Protein AF-D0CE31-F1 (afdb_monomer)

pLDDT: mean 70.22, std 14.46, range [41.34, 87.44]

Foldseek 3Di:
DDWDFDDKDAQDDDDDPDDPRFHFIKIKTFPPDDCVVVVVVCVVLLWDKDKDDQQDDDVNRRSVVDDDGTMIMTTRTNVSNDPPD

Solvent-accessible surface area (backbone atoms only — not comparable to full-atom values): 5255 Å² total; per-residue (Å²): 141,84,59,57,73,75,46,78,46,76,55,75,95,77,91,73,93,84,67,95,75,49,54,37,39,38,35,36,30,43,66,74,64,84,56,68,67,56,53,53,48,24,64,75,65,39,24,43,77,47,79,48,61,54,84,40,65,59,95,86,42,56,46,60,80,49,83,91,72,56,35,33,36,42,34,42,24,57,78,38,47,72,85,80,122

Sequence (85 aa):
MGQNVVLISDEYMSEYVGCCVSEGWGAVFKQTTNLKLIEKFAKKKQCNIAPIETDSTYYGFKISSLPKGNYYELSCRERDLDESQ

Organism: Acinetobacter baumannii (strain ATCC 19606 / DSM 30007 / JCM 6841 / CCUG 19606 / CIP 70.34 / NBRC 109757 / NCIMB 12457 / NCTC 12156 / 81) (NCBI:txid575584)

Secondary structure (DSSP, 8-state):
---EEEEEEEE---S--SS----EEEEEEE--S-SHHHHHHHHHHT-EEEEE-TT-EETTEEGGGS-SS-EEEEEEEGGGS----

Structure (mmCIF, N/CA/C/O backbone):
data_AF-D0CE31-F1
#
_entry.id   AF-D0CE31-F1
#
loop_
_atom_site.group_PDB
_atom_site.id
_atom_site.type_symbol
_atom_site.label_atom_id
_atom_site.label_alt_id
_atom_site.label_comp_id
_atom_site.label_asym_id
_atom_site.label_entity_id
_atom_site.label_seq_id
_atom_site.pdbx_PDB_ins_code
_atom_site.Cartn_x
_atom_site.Cartn_y
_atom_site.Cartn_z
_atom_site.occupancy
_atom_site.B_iso_or_equiv
_atom_site.auth_seq_id
_atom_site.auth_comp_id
_atom_site.auth_asym_id
_atom_site.auth_atom_id
_atom_site.pdbx_PDB_model_num
ATOM 1 N N . MET A 1 1 ? -11.825 -7.279 5.486 1.00 51.78 1 MET A N 1
ATOM 2 C CA . MET A 1 1 ? -10.473 -7.579 4.972 1.00 51.78 1 MET A CA 1
ATOM 3 C C . MET A 1 1 ? -10.673 -8.526 3.804 1.00 51.78 1 MET A C 1
ATOM 5 O O . MET A 1 1 ? -11.317 -9.542 4.007 1.00 51.78 1 MET A O 1
ATOM 9 N N . GLY A 1 2 ? -10.291 -8.137 2.590 1.00 48.94 2 GLY A N 1
ATOM 10 C CA . GLY A 1 2 ? -10.657 -8.870 1.367 1.00 48.94 2 GLY A CA 1
ATOM 11 C C . GLY A 1 2 ? -10.224 -8.143 0.098 1.00 48.94 2 GLY A C 1
ATOM 12 O O . GLY A 1 2 ? -10.946 -8.150 -0.890 1.00 48.94 2 GLY A O 1
ATOM 13 N N . GLN A 1 3 ? -9.094 -7.438 0.169 1.00 54.34 3 GLN A N 1
ATOM 14 C CA . GLN A 1 3 ? -8.563 -6.681 -0.958 1.00 54.34 3 GLN A CA 1
ATOM 15 C C . GLN A 1 3 ? -7.468 -7.495 -1.634 1.00 54.34 3 GLN A C 1
ATOM 17 O O . GLN A 1 3 ? -6.687 -8.158 -0.951 1.00 54.34 3 GLN A O 1
ATOM 22 N N . ASN A 1 4 ? -7.419 -7.442 -2.965 1.00 63.12 4 ASN A N 1
ATOM 23 C CA . ASN A 1 4 ? -6.330 -8.048 -3.719 1.00 63.12 4 ASN A CA 1
ATOM 24 C C . ASN A 1 4 ? -5.083 -7.179 -3.540 1.00 63.12 4 ASN A C 1
A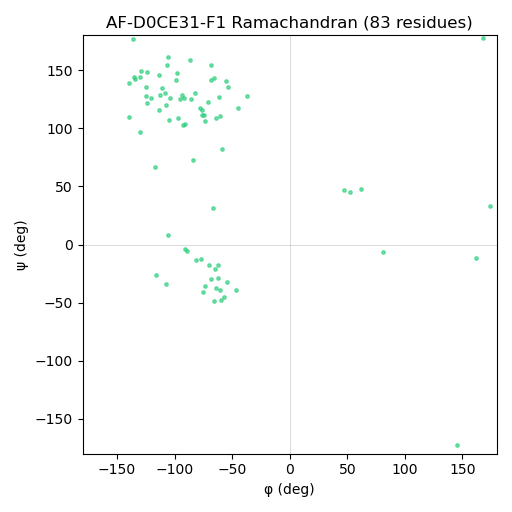TOM 26 O O . ASN A 1 4 ? -5.008 -6.073 -4.085 1.00 63.12 4 ASN A O 1
ATOM 30 N N . VAL A 1 5 ? -4.137 -7.678 -2.745 1.00 59.12 5 VAL A N 1
ATOM 31 C CA . VA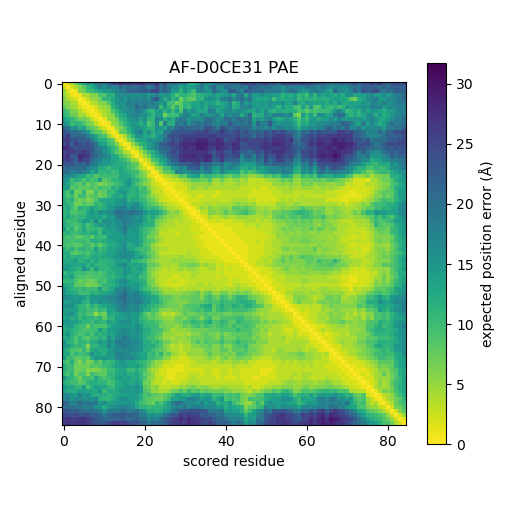L A 1 5 ? -2.783 -7.127 -2.654 1.00 59.12 5 VAL A CA 1
ATOM 32 C C . VAL A 1 5 ? -2.079 -7.478 -3.954 1.00 59.12 5 VAL A C 1
ATOM 34 O O . VAL A 1 5 ? -2.037 -8.646 -4.333 1.00 59.12 5 VAL A O 1
ATOM 37 N N . VAL A 1 6 ? -1.600 -6.461 -4.664 1.00 63.66 6 VAL A N 1
ATOM 38 C CA . VAL A 1 6 ? -1.032 -6.648 -6.004 1.00 63.66 6 VAL A CA 1
ATOM 39 C C . VAL A 1 6 ? 0.480 -6.504 -5.979 1.00 63.66 6 VAL A C 1
ATOM 41 O O . VAL A 1 6 ? 1.163 -7.217 -6.704 1.00 63.66 6 VAL A O 1
ATOM 44 N N . LEU A 1 7 ? 1.003 -5.630 -5.119 1.00 61.78 7 LEU A N 1
ATOM 45 C CA . LEU A 1 7 ? 2.436 -5.444 -4.933 1.00 61.78 7 LEU A CA 1
ATOM 46 C C . LEU A 1 7 ? 2.727 -5.268 -3.445 1.00 61.78 7 LEU A C 1
ATOM 48 O O . LEU A 1 7 ? 1.994 -4.572 -2.739 1.00 61.78 7 LEU A O 1
ATOM 52 N N . ILE A 1 8 ? 3.805 -5.892 -2.988 1.00 62.53 8 ILE A N 1
ATOM 53 C CA . ILE A 1 8 ? 4.365 -5.712 -1.651 1.00 62.53 8 ILE A CA 1
ATOM 54 C C . ILE A 1 8 ? 5.793 -5.220 -1.861 1.00 62.53 8 ILE A C 1
ATOM 56 O O . ILE A 1 8 ? 6.549 -5.846 -2.603 1.00 62.53 8 ILE A O 1
ATOM 60 N N . SER A 1 9 ? 6.132 -4.093 -1.246 1.00 57.16 9 SER A N 1
ATOM 61 C CA . SER A 1 9 ? 7.489 -3.566 -1.173 1.00 57.16 9 SER A CA 1
ATOM 62 C C . SER A 1 9 ? 7.962 -3.636 0.269 1.00 57.16 9 SER A C 1
ATOM 64 O O . SER A 1 9 ? 7.287 -3.143 1.174 1.00 57.16 9 SER A O 1
ATOM 66 N N . ASP A 1 10 ? 9.135 -4.217 0.456 1.00 51.41 10 ASP A N 1
ATOM 67 C CA . ASP A 1 10 ? 9.858 -4.241 1.721 1.00 51.41 10 ASP A CA 1
ATOM 68 C C . ASP A 1 10 ? 11.133 -3.414 1.516 1.00 51.41 10 ASP A C 1
ATOM 70 O O . ASP A 1 10 ? 11.935 -3.730 0.633 1.00 51.41 10 ASP A O 1
ATOM 74 N N . GLU A 1 11 ? 11.266 -2.295 2.229 1.00 52.34 11 GLU A N 1
ATOM 75 C CA . GLU A 1 11 ? 12.502 -1.512 2.232 1.00 52.34 11 GLU A CA 1
ATOM 76 C C . GLU A 1 11 ? 13.364 -1.993 3.405 1.00 52.34 11 GLU A C 1
ATOM 78 O O . GLU A 1 11 ? 13.115 -1.638 4.556 1.00 52.34 11 GLU A O 1
ATOM 83 N N . TYR A 1 12 ? 14.389 -2.802 3.099 1.00 47.62 12 TYR A N 1
ATOM 84 C CA . TYR A 1 12 ? 15.334 -3.333 4.085 1.00 47.62 12 TYR A CA 1
ATOM 85 C C . TYR A 1 12 ? 16.728 -2.720 3.908 1.00 47.62 12 TYR A C 1
ATOM 87 O O . TYR A 1 12 ? 17.253 -2.638 2.794 1.00 47.62 12 TYR A O 1
ATOM 95 N N . MET A 1 13 ? 17.357 -2.314 5.012 1.00 43.22 13 MET A N 1
ATOM 96 C CA . MET A 1 13 ? 18.690 -1.716 5.006 1.00 43.22 13 MET A CA 1
ATOM 97 C C . MET A 1 13 ? 19.758 -2.798 4.762 1.00 43.22 13 MET A C 1
ATOM 99 O O . MET A 1 13 ? 20.008 -3.663 5.598 1.00 43.22 13 MET A O 1
ATOM 103 N N . SER A 1 14 ? 20.409 -2.764 3.601 1.00 46.56 14 SER A N 1
ATOM 104 C CA . SER A 1 14 ? 21.681 -3.453 3.359 1.00 46.56 14 SER A CA 1
ATOM 105 C C . SER A 1 14 ? 22.652 -2.455 2.731 1.00 46.56 14 SER A C 1
ATOM 107 O O . SER A 1 14 ? 22.607 -2.175 1.539 1.00 46.56 14 SER A O 1
ATOM 109 N N . GLU A 1 15 ? 23.485 -1.876 3.597 1.00 42.84 15 GLU A N 1
ATOM 110 C CA . GLU A 1 15 ? 24.769 -1.240 3.270 1.00 42.84 15 GLU A CA 1
ATOM 111 C C . GLU A 1 15 ? 24.781 -0.018 2.330 1.00 42.84 15 GLU A C 1
ATOM 113 O O . GLU A 1 15 ? 25.650 0.070 1.473 1.00 42.84 15 GLU A O 1
ATOM 118 N N . TYR A 1 16 ? 23.932 0.999 2.522 1.00 41.41 16 TYR A N 1
ATOM 119 C CA . TYR A 1 16 ? 24.225 2.327 1.949 1.00 41.41 16 TYR A CA 1
ATOM 120 C C . TYR A 1 16 ? 23.880 3.471 2.910 1.00 41.41 16 TYR A C 1
ATOM 122 O O . TYR A 1 16 ? 22.720 3.779 3.167 1.00 41.41 16 TYR A O 1
ATOM 130 N N . VAL A 1 17 ? 24.924 4.126 3.426 1.00 45.06 17 VAL A N 1
ATOM 131 C CA . VAL A 1 17 ? 24.849 5.397 4.158 1.00 45.06 17 VAL A CA 1
ATOM 132 C C . VAL A 1 17 ? 24.640 6.509 3.127 1.00 45.06 17 VAL A C 1
ATOM 134 O O . VAL A 1 17 ? 25.558 6.783 2.355 1.00 45.06 17 VAL A O 1
ATOM 137 N N . GLY A 1 18 ? 23.469 7.158 3.083 1.00 45.56 18 GLY A N 1
ATOM 138 C CA . GLY A 1 18 ? 23.361 8.406 2.308 1.00 45.56 18 GLY A CA 1
ATOM 139 C C . GLY A 1 18 ? 21.989 8.944 1.902 1.00 45.56 18 GLY A C 1
ATOM 140 O O . GLY A 1 18 ? 21.930 10.096 1.487 1.00 45.56 18 GLY A O 1
ATOM 141 N N . CYS A 1 19 ? 20.893 8.201 2.037 1.00 44.28 19 CYS A N 1
ATOM 142 C CA . CYS A 1 19 ? 19.546 8.740 1.819 1.00 44.28 19 CYS A CA 1
ATOM 143 C C . CYS A 1 19 ? 18.640 8.253 2.942 1.00 44.28 19 CYS A C 1
ATOM 145 O O . CYS A 1 19 ? 18.820 7.136 3.408 1.00 44.28 19 CYS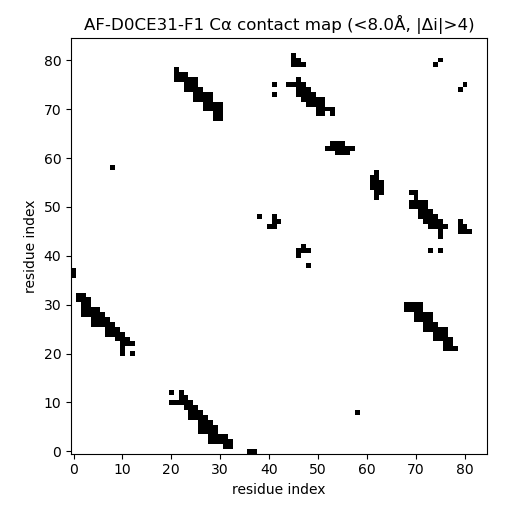 A O 1
ATOM 147 N N . CYS A 1 20 ? 17.695 9.083 3.379 1.00 49.41 20 CYS A N 1
ATOM 148 C CA . CYS A 1 20 ? 16.678 8.754 4.375 1.00 49.41 20 CYS A CA 1
ATOM 149 C C . CYS A 1 20 ? 15.834 7.552 3.913 1.00 49.41 20 CYS A C 1
ATOM 151 O O . CYS A 1 20 ? 14.763 7.726 3.334 1.00 49.41 20 CYS A O 1
ATOM 153 N N . VAL A 1 21 ? 16.339 6.338 4.121 1.00 49.75 21 VAL A N 1
ATOM 154 C CA . VAL A 1 21 ? 15.562 5.108 4.002 1.00 49.75 21 VAL A CA 1
ATOM 155 C C . VAL A 1 21 ? 14.720 5.053 5.264 1.00 49.75 21 VAL A C 1
ATOM 157 O O . VAL A 1 21 ? 15.258 5.057 6.367 1.00 49.75 21 VAL A O 1
ATOM 160 N N . SER A 1 22 ? 13.403 5.121 5.113 1.00 53.16 22 SER A N 1
ATOM 161 C CA . SER A 1 22 ? 12.491 4.988 6.242 1.00 53.16 22 SER A CA 1
ATOM 162 C C . SER A 1 22 ? 12.142 3.520 6.359 1.00 53.16 22 SER A C 1
ATOM 164 O O . SER A 1 22 ? 11.374 3.027 5.534 1.00 53.16 22 SER A O 1
ATOM 166 N N . GLU A 1 23 ? 12.733 2.834 7.337 1.00 56.94 23 GLU A N 1
ATOM 167 C CA . GLU A 1 23 ? 12.515 1.400 7.518 1.00 56.94 23 GLU A CA 1
ATOM 168 C C . GLU A 1 23 ? 11.012 1.102 7.605 1.00 56.94 23 GLU A C 1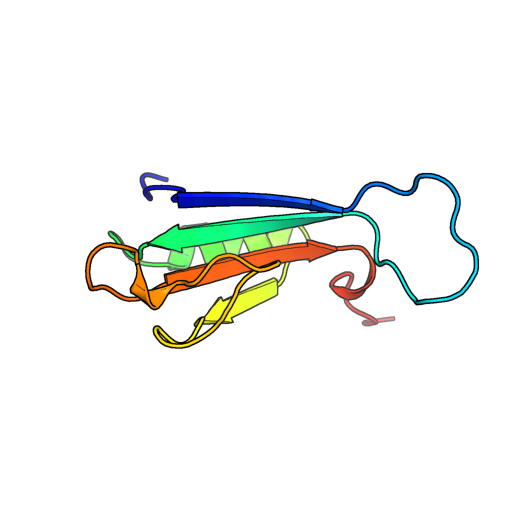
ATOM 170 O O . GLU A 1 23 ? 10.240 1.825 8.242 1.00 56.94 23 GLU A O 1
ATOM 175 N N . GLY A 1 24 ? 10.573 0.059 6.906 1.00 66.44 24 GLY A N 1
ATOM 176 C CA . GLY A 1 24 ? 9.180 -0.357 6.898 1.00 66.44 24 GLY A CA 1
ATOM 177 C C . GLY A 1 24 ? 8.728 -0.910 5.559 1.00 66.44 24 GLY A C 1
ATOM 178 O O . GLY A 1 24 ? 9.509 -1.129 4.634 1.00 66.44 24 GLY A O 1
ATOM 179 N N . TRP A 1 25 ? 7.428 -1.158 5.460 1.00 70.50 25 TRP A N 1
ATOM 180 C CA . TRP A 1 25 ? 6.839 -1.813 4.299 1.00 70.50 25 TRP A CA 1
ATOM 181 C C . TRP A 1 25 ? 5.732 -0.963 3.692 1.00 70.50 25 TRP A C 1
ATOM 183 O O . TRP A 1 25 ? 5.017 -0.226 4.377 1.00 70.50 25 TRP A O 1
ATOM 193 N N . GLY A 1 26 ? 5.586 -1.088 2.378 1.00 79.31 26 GLY A N 1
ATOM 194 C CA . GLY A 1 26 ? 4.506 -0.495 1.609 1.00 79.31 26 GLY A CA 1
ATOM 195 C C . GLY A 1 26 ? 3.780 -1.577 0.823 1.00 79.31 26 GLY A C 1
ATOM 196 O O . GLY A 1 26 ? 4.404 -2.456 0.231 1.00 79.31 26 GLY A O 1
ATOM 197 N N . ALA A 1 27 ? 2.453 -1.550 0.814 1.00 79.69 27 ALA A N 1
ATOM 198 C CA . ALA A 1 27 ? 1.658 -2.468 0.009 1.00 79.69 27 ALA A CA 1
ATOM 199 C C . ALA A 1 27 ? 0.710 -1.697 -0.898 1.00 79.69 27 ALA A C 1
ATOM 201 O O . ALA A 1 27 ? -0.092 -0.886 -0.431 1.00 79.69 27 ALA A O 1
ATOM 202 N N . VAL A 1 28 ? 0.753 -2.013 -2.191 1.00 82.94 28 VAL A N 1
ATOM 203 C CA . VAL A 1 28 ? -0.206 -1.498 -3.164 1.00 82.94 28 VAL A CA 1
ATOM 204 C C . VAL A 1 28 ? -1.319 -2.511 -3.342 1.00 82.94 28 VAL A C 1
ATOM 206 O O . VAL A 1 28 ? -1.097 -3.680 -3.685 1.00 82.94 28 VAL A O 1
ATOM 209 N N . PHE A 1 29 ? -2.545 -2.052 -3.140 1.00 82.94 29 PHE A N 1
ATOM 210 C CA . PHE A 1 29 ? -3.728 -2.882 -3.274 1.00 82.94 29 PHE A CA 1
ATOM 211 C C . PHE A 1 29 ? -4.763 -2.221 -4.177 1.00 82.94 29 PHE A C 1
ATOM 213 O O . PHE A 1 29 ? -4.876 -0.995 -4.266 1.00 82.94 29 PHE A O 1
ATOM 220 N N . LYS A 1 30 ? -5.537 -3.064 -4.860 1.00 84.56 30 LYS A N 1
ATOM 221 C CA . LYS A 1 30 ? -6.660 -2.618 -5.681 1.00 84.56 30 LYS A CA 1
ATOM 222 C C . LYS A 1 30 ? -7.904 -2.479 -4.816 1.00 84.56 30 LYS A C 1
ATOM 224 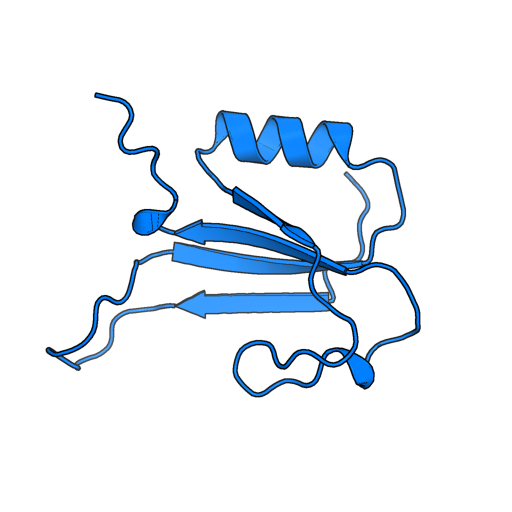O O . LYS A 1 30 ? -8.341 -3.466 -4.217 1.00 84.56 30 LYS A O 1
ATOM 229 N N . GLN A 1 31 ? -8.526 -1.302 -4.844 1.00 83.69 31 GLN A N 1
ATOM 230 C CA . GLN A 1 31 ? -9.801 -1.055 -4.185 1.00 83.69 31 GLN A CA 1
ATOM 231 C C . GLN A 1 31 ? -10.879 -1.979 -4.752 1.00 83.69 31 GLN A C 1
ATOM 233 O O . GLN A 1 31 ? -11.321 -1.848 -5.892 1.00 83.69 31 GLN A O 1
ATOM 238 N N . THR A 1 32 ? -11.305 -2.923 -3.927 1.00 78.69 32 THR A N 1
ATOM 239 C CA . THR A 1 32 ? -12.384 -3.880 -4.234 1.00 78.69 32 THR A CA 1
ATOM 240 C C . THR A 1 32 ? -13.576 -3.698 -3.301 1.00 78.69 32 THR A C 1
ATOM 242 O O . THR A 1 32 ? -14.709 -3.986 -3.671 1.00 78.69 32 THR A O 1
ATOM 245 N N . THR A 1 33 ? -13.332 -3.171 -2.100 1.00 79.00 33 THR A N 1
ATOM 246 C CA . THR A 1 33 ? -14.348 -2.875 -1.088 1.00 79.00 33 THR A CA 1
ATOM 247 C C . THR A 1 33 ? -14.102 -1.504 -0.458 1.00 79.00 33 THR A C 1
ATOM 249 O O . THR A 1 33 ? -13.094 -0.846 -0.716 1.00 79.00 33 THR A O 1
ATOM 252 N N . ASN A 1 34 ? -15.007 -1.088 0.431 1.00 81.44 34 ASN A N 1
ATOM 253 C CA . ASN A 1 34 ? -14.859 0.130 1.225 1.00 81.44 34 ASN A CA 1
ATOM 254 C C . ASN A 1 34 ? -13.538 0.136 2.035 1.00 81.44 34 ASN A C 1
ATOM 256 O O . ASN A 1 34 ? -13.141 -0.896 2.587 1.00 81.44 34 ASN A O 1
ATOM 260 N N . LEU A 1 35 ? -12.886 1.301 2.108 1.00 84.00 35 LEU A N 1
ATOM 261 C CA . LEU A 1 35 ? -11.580 1.516 2.741 1.00 84.00 35 LEU A CA 1
ATOM 262 C C . LEU A 1 35 ? -11.639 1.679 4.266 1.00 84.00 35 LEU A C 1
ATOM 264 O O . LEU A 1 35 ? -10.611 1.515 4.911 1.00 84.00 35 LEU A O 1
ATOM 268 N N . LYS A 1 36 ? -12.820 1.881 4.871 1.00 85.06 36 LYS A N 1
ATOM 269 C CA . LYS A 1 36 ? -12.989 2.139 6.320 1.00 85.06 36 LYS A CA 1
ATOM 270 C C . LYS A 1 36 ? -12.211 1.195 7.245 1.00 85.06 36 LYS A C 1
ATOM 272 O O . LYS A 1 36 ? -11.708 1.609 8.285 1.00 85.06 36 LYS A O 1
ATOM 277 N N . LEU A 1 37 ? -12.141 -0.095 6.906 1.00 81.31 37 LEU A N 1
ATOM 278 C CA . LEU A 1 37 ? -11.405 -1.075 7.715 1.00 81.31 37 LEU A CA 1
ATOM 279 C C . LEU A 1 37 ? -9.886 -0.925 7.580 1.00 81.31 37 LEU A C 1
ATOM 281 O O . LEU A 1 37 ? -9.174 -1.140 8.557 1.00 81.31 37 LEU A O 1
ATOM 285 N N . ILE A 1 38 ? -9.410 -0.571 6.386 1.00 80.75 38 ILE A N 1
ATOM 286 C CA . ILE A 1 38 ? -7.989 -0.364 6.097 1.00 80.75 38 ILE A CA 1
ATOM 287 C C . ILE A 1 38 ? -7.545 0.974 6.689 1.00 80.75 38 ILE A C 1
ATOM 289 O O . ILE A 1 38 ? -6.538 1.006 7.377 1.00 80.75 38 ILE A O 1
ATOM 293 N N . GLU A 1 39 ? -8.358 2.026 6.584 1.00 85.38 39 GLU A N 1
ATOM 294 C CA . GLU A 1 39 ? -8.150 3.309 7.275 1.00 85.38 39 GLU A CA 1
ATOM 295 C C . GLU A 1 39 ? -8.061 3.136 8.793 1.00 85.38 39 GLU A C 1
ATOM 297 O O . GLU A 1 39 ? -7.148 3.649 9.439 1.00 85.38 39 GLU A O 1
ATOM 302 N N . LYS A 1 40 ? -8.968 2.344 9.381 1.00 83.50 40 LYS A N 1
ATOM 303 C CA . LYS A 1 40 ? -8.918 2.029 10.814 1.00 83.50 40 LYS A CA 1
ATOM 304 C C . LYS A 1 40 ? -7.663 1.236 11.188 1.00 83.50 40 LYS A C 1
ATOM 306 O O . LYS A 1 40 ? -7.121 1.446 12.272 1.00 83.50 40 LYS A O 1
ATOM 311 N N . PHE A 1 41 ? -7.218 0.320 10.326 1.00 80.94 41 PHE A N 1
ATOM 312 C CA . PHE A 1 41 ? -5.975 -0.424 10.526 1.00 80.94 41 PHE A CA 1
ATOM 313 C C . PHE A 1 41 ? -4.758 0.502 10.458 1.00 80.94 41 PHE A C 1
ATOM 315 O O . PHE A 1 41 ? -3.953 0.488 11.384 1.00 80.94 41 PHE A O 1
ATOM 322 N N . ALA A 1 42 ? -4.677 1.340 9.426 1.00 83.69 42 ALA A N 1
ATOM 323 C CA . ALA A 1 42 ? -3.589 2.280 9.210 1.00 83.69 42 ALA A CA 1
ATOM 324 C C . ALA A 1 42 ? -3.467 3.259 10.379 1.00 83.69 42 ALA A C 1
ATOM 326 O O . ALA A 1 42 ? -2.414 3.338 10.998 1.00 83.69 42 ALA A O 1
ATOM 327 N N . LYS A 1 43 ? -4.581 3.852 10.825 1.00 82.50 43 LYS A N 1
ATOM 328 C CA . LYS A 1 43 ? -4.591 4.712 12.016 1.00 82.50 43 LYS A CA 1
ATOM 329 C C . LYS A 1 43 ? -4.145 3.981 13.287 1.00 82.50 43 LYS A C 1
ATOM 331 O O . LYS A 1 43 ? -3.435 4.550 14.106 1.00 82.50 43 LYS A O 1
ATOM 336 N N . LYS A 1 44 ? -4.547 2.717 13.474 1.00 79.94 44 LYS A N 1
ATOM 337 C CA . LYS A 1 44 ? -4.132 1.912 14.641 1.00 79.94 44 LYS A CA 1
ATOM 338 C C . LYS A 1 44 ? -2.640 1.560 14.606 1.00 79.94 44 LYS A C 1
ATOM 340 O O . LYS A 1 44 ? -2.055 1.328 15.660 1.00 79.94 44 LYS A O 1
ATOM 345 N N . LYS A 1 45 ? -2.063 1.435 13.415 1.00 75.56 45 LYS A N 1
ATOM 346 C CA . LYS A 1 45 ? -0.682 0.999 13.192 1.00 75.56 45 LYS A CA 1
ATOM 347 C C . LYS A 1 45 ? 0.259 2.133 12.794 1.00 75.56 45 LYS A C 1
ATOM 349 O O . LYS A 1 45 ? 1.398 1.830 12.478 1.00 75.56 45 LYS A O 1
ATOM 354 N N . GLN A 1 46 ? -0.207 3.385 12.857 1.00 80.44 46 GLN A N 1
ATOM 355 C CA . GLN A 1 46 ? 0.549 4.571 12.437 1.00 80.44 46 GLN A CA 1
ATOM 356 C C . GLN A 1 46 ? 1.099 4.410 11.013 1.00 80.44 46 GLN A C 1
ATOM 358 O O . GLN A 1 46 ? 2.262 4.651 10.735 1.00 80.44 46 GLN A O 1
ATOM 363 N N . CYS A 1 47 ? 0.238 3.928 10.122 1.00 81.00 47 CYS A N 1
ATOM 364 C CA . CYS A 1 47 ? 0.513 3.829 8.701 1.00 81.00 47 CYS A CA 1
ATOM 365 C C . CYS A 1 47 ? -0.288 4.894 7.957 1.00 81.00 47 CYS A C 1
ATOM 367 O O . CYS A 1 47 ? -1.387 5.270 8.381 1.00 81.00 47 CYS A O 1
ATOM 369 N N . ASN A 1 48 ? 0.210 5.296 6.797 1.00 84.06 48 ASN A N 1
ATOM 370 C CA . ASN A 1 48 ? -0.468 6.194 5.881 1.00 84.06 48 ASN A CA 1
ATOM 371 C C . ASN A 1 48 ? -1.172 5.414 4.757 1.00 84.06 48 ASN A C 1
ATOM 373 O O . ASN A 1 48 ? -0.700 4.361 4.322 1.00 84.06 48 ASN A O 1
ATOM 377 N N . ILE A 1 49 ? -2.303 5.936 4.274 1.00 85.44 49 ILE A N 1
ATOM 378 C CA . ILE A 1 49 ? -2.981 5.433 3.072 1.00 85.44 49 ILE A CA 1
ATOM 379 C C . ILE A 1 49 ? -3.134 6.577 2.085 1.00 85.44 49 ILE A C 1
ATOM 381 O O . ILE A 1 49 ? -3.810 7.562 2.381 1.00 85.44 49 ILE A O 1
ATOM 385 N N . ALA A 1 50 ? -2.588 6.401 0.886 1.00 86.44 50 ALA A N 1
ATOM 386 C CA . ALA A 1 50 ? -2.693 7.375 -0.192 1.00 86.44 50 ALA A CA 1
ATOM 387 C C . ALA A 1 50 ? -3.161 6.707 -1.496 1.00 86.44 50 ALA A C 1
ATOM 389 O O . ALA A 1 50 ? -2.811 5.551 -1.755 1.00 86.44 50 ALA A O 1
ATOM 390 N N . PRO A 1 51 ? -3.971 7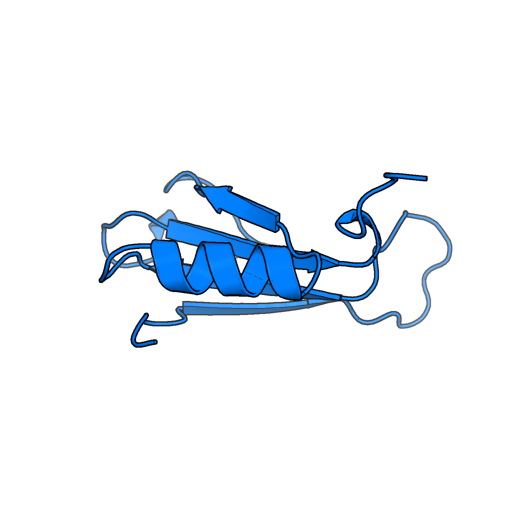.393 -2.323 1.00 87.38 51 PRO A N 1
ATOM 391 C CA . PRO A 1 51 ? -4.269 6.921 -3.669 1.00 87.38 51 PRO A CA 1
ATOM 392 C C . PRO A 1 51 ? -3.000 6.951 -4.532 1.00 87.38 51 PRO A C 1
ATOM 394 O O . PRO A 1 51 ? -2.191 7.868 -4.415 1.00 87.38 51 PRO A O 1
ATOM 397 N N . ILE A 1 52 ? -2.851 5.966 -5.418 1.00 83.31 52 ILE A N 1
ATOM 398 C CA . ILE A 1 52 ? -1.781 5.933 -6.421 1.00 83.31 52 ILE A CA 1
ATOM 399 C C . ILE A 1 52 ? -2.390 6.202 -7.789 1.00 83.31 52 ILE A C 1
ATOM 401 O O . ILE A 1 52 ? -3.368 5.552 -8.176 1.00 83.31 52 ILE A O 1
ATOM 405 N N . GLU A 1 53 ? -1.800 7.131 -8.536 1.00 80.31 53 GLU A N 1
ATOM 406 C CA . GLU A 1 53 ? -2.236 7.387 -9.904 1.00 80.31 53 GLU A CA 1
ATOM 407 C C . GLU A 1 53 ? -1.894 6.201 -10.809 1.00 80.31 53 GLU A C 1
ATOM 409 O O . GLU A 1 53 ? -0.854 5.552 -10.690 1.00 80.31 53 GLU A O 1
ATOM 414 N N . THR A 1 54 ? -2.794 5.874 -11.731 1.00 71.69 54 THR A N 1
ATOM 415 C CA . THR A 1 54 ? -2.658 4.678 -12.572 1.00 71.69 54 THR A CA 1
ATOM 416 C C . THR A 1 54 ? -1.458 4.713 -13.515 1.00 71.69 54 THR A C 1
ATOM 418 O O . THR A 1 54 ? -1.027 3.663 -13.977 1.00 71.69 54 THR A O 1
ATOM 421 N N . ASP A 1 55 ? -0.918 5.885 -13.825 1.00 74.94 55 ASP A N 1
ATOM 422 C CA . ASP A 1 55 ? 0.289 6.081 -14.632 1.00 74.94 55 ASP A CA 1
ATOM 423 C C . ASP A 1 55 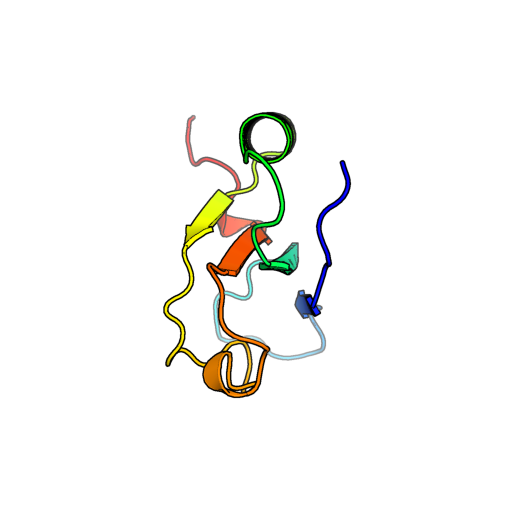? 1.580 6.122 -13.795 1.00 74.94 55 ASP A C 1
ATOM 425 O O . ASP A 1 55 ? 2.675 6.126 -14.361 1.00 74.94 55 ASP A O 1
ATOM 429 N N . SER A 1 56 ? 1.466 6.065 -12.466 1.00 75.94 56 SER A N 1
ATOM 430 C CA . SER A 1 56 ? 2.611 6.069 -11.563 1.00 75.94 56 SER A CA 1
ATOM 431 C C . SER A 1 56 ? 3.438 4.784 -11.654 1.00 75.94 56 SER A C 1
ATOM 433 O O . SER A 1 56 ? 2.964 3.691 -11.994 1.00 75.94 56 SER A O 1
ATOM 435 N N . THR A 1 57 ? 4.713 4.917 -11.301 1.00 74.88 57 THR A N 1
ATOM 436 C CA . THR A 1 57 ? 5.632 3.799 -11.075 1.00 74.88 57 THR A CA 1
ATOM 437 C C . THR A 1 57 ? 5.855 3.596 -9.586 1.00 74.88 57 THR A C 1
ATOM 439 O O . THR A 1 57 ? 6.279 4.520 -8.897 1.00 74.88 57 THR A O 1
ATOM 442 N N . TYR A 1 58 ? 5.635 2.376 -9.109 1.00 73.44 58 TYR A N 1
ATOM 443 C CA . TYR A 1 58 ? 5.916 1.953 -7.745 1.00 73.44 58 TYR A CA 1
ATOM 444 C C . TYR A 1 58 ? 7.182 1.091 -7.730 1.00 73.44 58 TYR A C 1
ATOM 446 O O . TYR A 1 58 ? 7.160 -0.022 -8.248 1.00 73.44 58 TYR A O 1
ATOM 454 N N . TYR A 1 59 ? 8.301 1.619 -7.221 1.00 72.06 59 TYR A N 1
ATOM 455 C CA . TYR A 1 59 ? 9.618 0.947 -7.211 1.00 72.06 59 TYR A CA 1
ATOM 456 C C . TYR A 1 59 ? 10.026 0.321 -8.553 1.00 72.06 59 TYR A C 1
ATOM 458 O O . TYR A 1 59 ? 10.441 -0.832 -8.640 1.00 72.06 59 TYR A O 1
ATOM 466 N N . GLY A 1 60 ? 9.864 1.079 -9.639 1.00 72.19 60 GLY A N 1
ATOM 467 C CA . GLY A 1 60 ? 10.180 0.614 -10.993 1.00 72.19 60 GLY A CA 1
ATOM 468 C C . GLY A 1 60 ? 9.094 -0.251 -11.644 1.00 72.19 60 GLY A C 1
ATOM 469 O O . GLY A 1 60 ? 9.175 -0.521 -12.842 1.00 72.19 60 GLY A O 1
ATOM 470 N N . PHE A 1 61 ? 8.036 -0.621 -10.916 1.00 73.88 61 PHE A N 1
ATOM 471 C CA . PHE A 1 61 ? 6.881 -1.316 -11.474 1.00 73.88 61 PHE A CA 1
ATOM 472 C C . PHE A 1 61 ? 5.798 -0.328 -11.921 1.00 73.88 61 PHE A C 1
ATOM 474 O O . PHE A 1 61 ? 5.340 0.509 -11.147 1.00 73.88 61 PHE A O 1
ATOM 481 N N . LYS A 1 62 ? 5.353 -0.418 -13.178 1.00 79.56 62 LYS A N 1
ATOM 482 C CA . LYS A 1 62 ? 4.297 0.459 -13.710 1.00 79.56 62 LYS A CA 1
ATOM 483 C C . LYS A 1 62 ? 2.923 -0.003 -13.236 1.00 79.56 62 LYS A C 1
ATOM 485 O O . LYS A 1 62 ? 2.472 -1.076 -13.638 1.00 79.56 62 LYS A O 1
ATOM 490 N N . ILE A 1 63 ? 2.216 0.832 -12.477 1.00 79.25 63 ILE A N 1
ATOM 491 C CA . ILE A 1 63 ? 0.844 0.539 -12.026 1.00 79.25 63 ILE A CA 1
ATOM 492 C C . ILE A 1 63 ? -0.118 0.411 -13.215 1.00 79.25 63 ILE A C 1
ATOM 494 O O . ILE A 1 63 ? -1.041 -0.399 -13.177 1.00 79.25 63 ILE A O 1
ATOM 498 N N . SER A 1 64 ? 0.164 1.097 -14.325 1.00 78.75 64 SER A N 1
ATOM 499 C CA . SER A 1 64 ? -0.611 1.022 -15.573 1.00 78.75 64 SER A CA 1
ATOM 500 C C . SER A 1 64 ? -0.623 -0.361 -16.225 1.00 78.75 64 SER A C 1
ATOM 502 O O . SER A 1 64 ? -1.491 -0.637 -17.052 1.00 78.75 64 SER A O 1
ATOM 504 N N . SER A 1 65 ? 0.312 -1.242 -15.854 1.00 81.12 65 SER A N 1
ATOM 505 C CA . SER A 1 65 ? 0.316 -2.641 -16.298 1.00 81.12 65 SER A CA 1
ATOM 506 C C . SER A 1 65 ? -0.709 -3.515 -15.561 1.00 81.12 65 SER A C 1
ATOM 508 O O . SER A 1 65 ? -0.988 -4.633 -15.993 1.00 81.12 65 SER A O 1
ATOM 510 N N . LEU A 1 66 ? -1.288 -3.017 -14.463 1.00 80.44 66 LEU A N 1
ATOM 511 C CA . LEU A 1 66 ? -2.267 -3.736 -13.659 1.00 80.44 66 LEU A CA 1
ATOM 512 C C . LEU A 1 66 ? -3.703 -3.549 -14.194 1.00 80.44 66 LEU A C 1
ATOM 514 O O . LEU A 1 66 ? -4.002 -2.576 -14.891 1.00 80.44 66 LEU A O 1
ATOM 518 N N . PRO A 1 67 ? -4.644 -4.457 -13.865 1.00 81.69 67 PRO A N 1
ATOM 519 C CA . PRO A 1 67 ? -6.022 -4.356 -14.342 1.00 81.69 67 PRO A CA 1
ATOM 520 C C . PRO A 1 67 ? -6.718 -3.082 -13.856 1.00 81.69 67 PRO A C 1
ATOM 522 O O . PRO A 1 67 ? -6.846 -2.885 -12.649 1.00 81.69 67 PRO A O 1
ATOM 525 N N . LYS A 1 68 ? -7.294 -2.293 -14.774 1.00 81.31 68 LYS A N 1
ATOM 526 C CA . LYS A 1 68 ? -7.975 -1.015 -14.478 1.00 81.31 68 LYS A CA 1
ATOM 527 C C . LYS A 1 68 ? -8.763 -1.019 -13.161 1.00 81.31 68 LYS A C 1
ATOM 529 O O . LYS A 1 68 ? -9.605 -1.893 -12.922 1.00 81.31 68 LYS A O 1
ATOM 53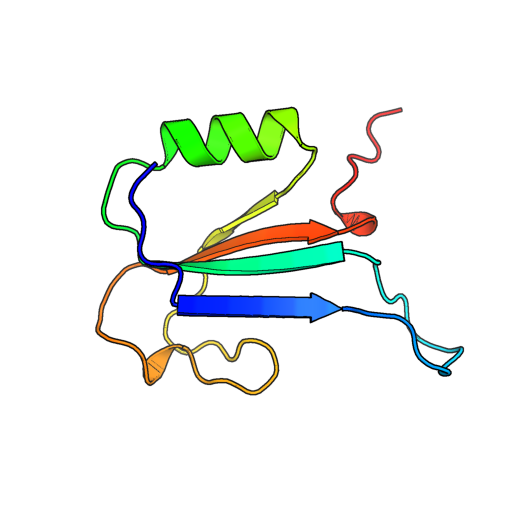4 N N . GLY A 1 69 ? -8.498 -0.030 -12.319 1.00 83.62 69 GLY A N 1
ATOM 535 C CA . GLY A 1 69 ? -9.186 0.203 -11.054 1.00 83.62 69 GLY A CA 1
ATOM 536 C C . GLY A 1 69 ? -8.452 1.230 -10.204 1.00 83.62 69 GLY A C 1
ATOM 537 O O . GLY A 1 69 ? -7.390 1.707 -10.595 1.00 83.62 69 GLY A O 1
ATOM 538 N N . ASN A 1 70 ? -9.026 1.553 -9.048 1.00 85.44 70 ASN A N 1
ATOM 539 C CA . ASN A 1 70 ? -8.407 2.475 -8.104 1.00 85.44 70 ASN A CA 1
ATOM 540 C C . ASN A 1 70 ? -7.381 1.720 -7.260 1.00 85.44 70 ASN A C 1
ATOM 542 O O 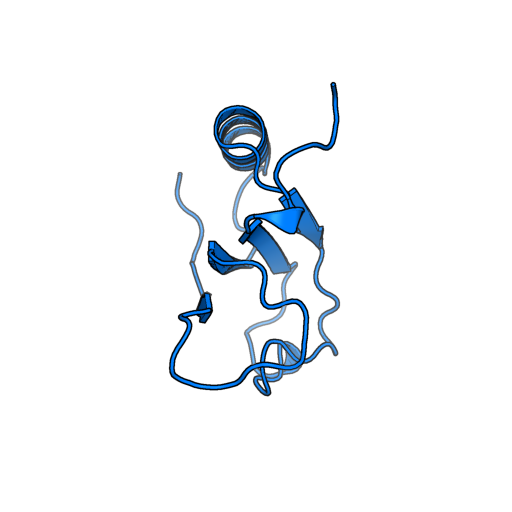. ASN A 1 70 ? -7.696 0.665 -6.697 1.00 85.44 70 ASN A O 1
ATOM 546 N N . TYR A 1 71 ? -6.177 2.268 -7.167 1.00 85.94 71 TYR A N 1
ATOM 547 C CA . TYR A 1 71 ? -5.082 1.705 -6.390 1.00 85.94 71 TYR A CA 1
ATOM 548 C C . TYR A 1 71 ? -4.740 2.622 -5.229 1.00 85.94 71 TYR A C 1
ATOM 550 O O . TYR A 1 71 ? -4.838 3.843 -5.334 1.00 85.94 71 TYR A O 1
ATOM 558 N N . TYR A 1 72 ? -4.344 2.009 -4.123 1.00 87.44 72 TYR A N 1
ATOM 559 C CA . TYR A 1 72 ? -3.928 2.705 -2.918 1.00 87.44 72 TYR A CA 1
ATOM 560 C C . TYR A 1 72 ? -2.646 2.068 -2.398 1.00 87.44 72 TYR A C 1
ATOM 562 O O . TYR A 1 72 ? -2.500 0.843 -2.455 1.00 87.44 72 TYR A O 1
ATOM 570 N N . GLU A 1 73 ? -1.741 2.893 -1.886 1.00 84.88 73 GLU A N 1
ATOM 571 C CA . GLU A 1 73 ? -0.599 2.451 -1.095 1.00 84.88 73 GLU A CA 1
ATOM 572 C C . GLU A 1 73 ? -0.984 2.510 0.380 1.00 84.88 73 GLU A C 1
ATOM 574 O O . GLU A 1 73 ? -1.452 3.542 0.859 1.00 84.88 73 GLU A O 1
ATOM 579 N N . LEU A 1 74 ? -0.774 1.411 1.097 1.00 84.12 74 LEU A N 1
ATOM 580 C CA . LEU A 1 74 ? -0.652 1.404 2.548 1.00 84.12 74 LEU A CA 1
ATOM 581 C C . LEU A 1 74 ? 0.841 1.420 2.875 1.00 84.12 74 LEU A C 1
ATOM 583 O O . LEU A 1 74 ? 1.511 0.417 2.643 1.00 84.12 74 LEU A O 1
ATOM 587 N N . SER A 1 75 ? 1.343 2.539 3.388 1.00 82.94 75 SER A N 1
ATOM 588 C CA . SER A 1 75 ? 2.745 2.713 3.777 1.00 82.94 75 SER A CA 1
ATOM 589 C C . SER A 1 75 ? 2.847 2.725 5.299 1.00 82.94 75 SER A C 1
ATOM 591 O O . SER A 1 75 ? 2.211 3.545 5.956 1.00 82.94 75 SER A O 1
ATOM 593 N N . CYS A 1 76 ? 3.599 1.782 5.858 1.00 73.50 76 CYS A N 1
ATOM 594 C CA . CYS A 1 76 ? 3.902 1.675 7.283 1.00 73.50 76 CYS A CA 1
ATOM 595 C C . CYS A 1 76 ? 5.418 1.827 7.465 1.00 73.50 76 CYS A C 1
ATOM 597 O O . CYS A 1 76 ? 6.100 0.848 7.780 1.00 73.50 76 CYS A O 1
ATOM 599 N N . ARG A 1 77 ? 5.952 3.016 7.176 1.00 73.06 77 ARG A N 1
ATOM 600 C CA . ARG A 1 77 ? 7.386 3.312 7.299 1.00 73.06 77 ARG A CA 1
ATOM 601 C C . ARG A 1 77 ? 7.661 4.178 8.513 1.00 73.06 77 ARG A C 1
ATOM 603 O O . ARG A 1 77 ? 6.766 4.863 8.992 1.00 73.06 77 ARG A O 1
ATOM 610 N N . GLU A 1 78 ? 8.907 4.212 8.968 1.00 62.59 78 GLU A N 1
ATOM 611 C CA . GLU A 1 78 ? 9.310 5.056 10.099 1.00 62.59 78 GLU A CA 1
ATOM 612 C C . GLU A 1 78 ? 8.955 6.537 9.902 1.00 62.59 78 GLU A C 1
ATOM 614 O O . GLU A 1 78 ? 8.573 7.198 10.856 1.00 62.59 78 GLU A O 1
ATOM 619 N N . ARG A 1 79 ? 8.974 7.053 8.665 1.00 67.50 79 ARG A N 1
ATOM 620 C CA . ARG A 1 79 ? 8.510 8.421 8.350 1.00 67.50 79 ARG A CA 1
ATOM 621 C C . ARG A 1 79 ? 6.997 8.627 8.451 1.00 67.50 79 ARG A C 1
ATOM 623 O O . ARG A 1 79 ? 6.545 9.764 8.447 1.00 67.50 79 ARG A O 1
ATOM 630 N N . ASP A 1 80 ? 6.224 7.543 8.443 1.00 58.88 80 ASP A N 1
ATOM 631 C CA . ASP A 1 80 ? 4.769 7.569 8.611 1.00 58.88 80 ASP A CA 1
ATOM 632 C C . ASP A 1 80 ? 4.381 7.482 10.101 1.00 58.88 80 ASP A C 1
ATOM 634 O O . ASP A 1 80 ? 3.202 7.630 10.437 1.00 58.88 80 ASP A O 1
ATOM 638 N N . LEU A 1 81 ? 5.360 7.284 11.002 1.00 61.25 81 LEU A N 1
ATOM 639 C CA . LEU A 1 81 ? 5.178 7.527 12.428 1.00 61.25 81 LEU A CA 1
ATOM 640 C C . LEU A 1 81 ? 4.910 9.020 12.597 1.00 61.25 81 LEU A C 1
ATOM 642 O O . LEU A 1 81 ? 5.778 9.856 12.376 1.00 61.25 81 LEU A O 1
ATOM 646 N N . ASP A 1 82 ? 3.666 9.330 12.939 1.00 56.72 82 ASP A N 1
ATOM 647 C CA . ASP A 1 82 ? 3.177 10.676 13.203 1.00 56.72 82 ASP A CA 1
ATOM 648 C C . ASP A 1 82 ? 4.178 11.440 14.097 1.00 56.72 82 ASP A C 1
ATOM 650 O O . ASP A 1 82 ? 4.382 11.057 15.252 1.00 56.72 82 ASP A O 1
ATOM 654 N N . GLU A 1 83 ? 4.767 12.535 13.598 1.00 51.66 83 GLU A N 1
ATOM 655 C CA . GLU A 1 83 ? 5.486 13.544 14.403 1.00 51.66 83 GLU A CA 1
ATOM 656 C C . GLU A 1 83 ? 4.520 14.311 15.341 1.00 51.66 83 GLU A C 1
ATOM 658 O O . GLU A 1 83 ? 4.709 15.487 15.639 1.00 51.66 83 GLU A O 1
ATOM 663 N N . SER A 1 84 ? 3.451 13.673 15.819 1.00 44.72 84 SER A N 1
ATOM 664 C CA . SER A 1 84 ? 2.574 14.214 16.853 1.00 44.72 84 SER A CA 1
ATOM 665 C C . SER A 1 84 ? 3.170 13.921 18.234 1.00 44.72 84 SER A C 1
ATOM 667 O O . SER A 1 84 ? 2.675 13.056 18.965 1.00 44.72 84 SER A O 1
ATOM 669 N N . GLN A 1 85 ? 4.246 14.636 18.580 1.00 41.34 85 GLN A N 1
ATOM 670 C CA . GLN A 1 85 ? 4.571 14.973 19.974 1.00 41.34 85 GLN A CA 1
ATOM 671 C C . GLN A 1 85 ? 4.023 16.357 20.320 1.00 41.34 85 GLN A C 1
ATOM 673 O O . GLN A 1 85 ? 4.196 17.287 19.503 1.00 41.34 85 GLN A O 1
#

Radius of gyration: 13.74 Å; Cα contacts (8 Å, |Δi|>4): 136; chains: 1; bounding box: 40×24×36 Å

Nearest PDB structures (foldseek):
  2p9u-assembly1_D  TM=4.085E-01  e=6.704E-01  Bos taurus
  8xt3-assembly1_LW  TM=3.477E-01  e=4.536E+00  Homo sapiens

Mean predicted aligned error: 10.62 Å